Protein AF-A0A7Z9LVM8-F1 (afdb_monomer)

Foldseek 3Di:
DDDFDWDWDDDLNDIDIDGDHPVCVVVVVVVVVLLNVLLVVCVVCVVVDDPVVSSVNSVVVVVVVVVVVVVVVVVVVVVVVVVVVVVVVVVVVVVVVVVVVVVVVVVVVVVVVVVVVVVVVVVVVVVVVVVVVVVVVVVVVVVVVPD

Solvent-accessible surface area (backbone atoms only — not comparable to full-atom values): 8328 Å² total; per-residue (Å²): 131,88,75,70,52,69,48,79,47,76,55,96,92,38,82,45,80,44,75,47,53,83,91,47,43,68,58,50,54,52,51,52,51,50,50,51,55,49,42,56,77,49,52,90,42,62,88,78,51,56,67,68,56,49,52,51,52,34,47,52,55,50,50,52,55,47,54,53,50,52,55,52,50,56,50,50,54,54,51,51,50,52,52,53,53,51,51,53,52,51,54,52,54,52,52,49,53,52,54,52,50,55,50,50,56,51,51,52,55,51,50,55,54,49,54,53,51,51,53,55,50,52,54,50,49,54,52,50,50,56,50,49,52,53,49,52,52,50,54,57,53,56,64,63,75,72,113

Mean predicted aligned error: 13.37 Å

Structure (mmCIF, N/CA/C/O backbone):
data_AF-A0A7Z9LVM8-F1
#
_entry.id   AF-A0A7Z9LVM8-F1
#
loop_
_atom_site.group_PDB
_atom_site.id
_atom_site.type_symbol
_atom_site.label_atom_id
_atom_site.label_alt_id
_atom_site.label_comp_id
_atom_site.label_asym_id
_atom_site.label_entity_id
_atom_site.label_seq_id
_atom_site.pdbx_PDB_ins_code
_atom_site.Cartn_x
_atom_site.Cartn_y
_atom_site.Cartn_z
_atom_site.occupancy
_atom_site.B_iso_or_equiv
_atom_site.auth_seq_id
_atom_site.auth_comp_id
_atom_site.auth_asym_id
_atom_site.auth_atom_id
_atom_site.pdbx_PDB_model_num
ATOM 1 N N . MET A 1 1 ? -42.158 -16.369 15.337 1.00 45.06 1 MET A N 1
ATOM 2 C CA . MET A 1 1 ? -41.405 -15.131 15.621 1.00 45.06 1 MET A CA 1
ATOM 3 C C . MET A 1 1 ? -40.086 -15.555 16.233 1.00 45.06 1 MET A C 1
ATOM 5 O O . MET A 1 1 ? -40.115 -16.118 17.318 1.00 45.06 1 MET A O 1
ATOM 9 N N . SER A 1 2 ? -38.967 -15.416 15.522 1.00 53.47 2 SER A N 1
ATOM 10 C CA . SER A 1 2 ? -37.658 -15.762 16.086 1.00 53.47 2 SER A CA 1
ATOM 11 C C . SER A 1 2 ? -37.319 -14.743 17.169 1.00 53.47 2 SER A C 1
ATOM 13 O O . SER A 1 2 ? -37.132 -13.565 16.873 1.00 53.47 2 SER A O 1
ATOM 15 N N . THR A 1 3 ? -37.323 -15.173 18.427 1.00 71.25 3 THR A N 1
ATOM 16 C CA . THR A 1 3 ? -36.875 -14.363 19.561 1.00 71.25 3 THR A CA 1
ATOM 17 C C . THR A 1 3 ? -35.391 -14.067 19.377 1.00 71.25 3 THR A C 1
ATOM 19 O O . THR A 1 3 ? -34.611 -15.005 19.215 1.00 71.25 3 THR A O 1
ATOM 22 N N . MET A 1 4 ? -34.998 -12.788 19.362 1.00 83.06 4 MET A N 1
ATOM 23 C CA . MET A 1 4 ? -33.575 -12.448 19.331 1.00 83.06 4 MET A CA 1
ATOM 24 C C . MET A 1 4 ? -32.908 -12.979 20.607 1.00 83.06 4 MET A C 1
ATOM 26 O O . MET A 1 4 ? -33.427 -12.720 21.695 1.00 83.06 4 MET A O 1
ATOM 30 N N . PRO A 1 5 ? -31.807 -13.738 20.494 1.00 90.75 5 PRO A N 1
ATOM 31 C CA . PRO A 1 5 ? -31.075 -14.235 21.647 1.00 90.75 5 PRO A CA 1
ATOM 32 C C . PRO A 1 5 ? -30.467 -13.077 22.446 1.00 90.75 5 PRO A C 1
ATOM 34 O O . PRO A 1 5 ? -30.167 -12.005 21.913 1.00 90.75 5 PRO A O 1
ATOM 37 N N . THR A 1 6 ? -30.268 -13.317 23.740 1.00 92.56 6 THR A N 1
ATOM 38 C CA . THR A 1 6 ? -29.767 -12.319 24.689 1.00 92.56 6 THR A CA 1
ATOM 39 C C . THR A 1 6 ? -28.460 -12.798 25.306 1.00 92.56 6 THR A C 1
ATOM 41 O O . THR A 1 6 ? -28.347 -13.943 25.745 1.00 92.56 6 THR A O 1
ATOM 44 N N . LEU A 1 7 ? -27.453 -11.928 25.329 1.00 93.44 7 LEU A N 1
ATOM 45 C CA . LEU A 1 7 ? -26.162 -12.161 25.965 1.00 93.44 7 LEU A CA 1
ATOM 46 C C . LEU A 1 7 ? -26.147 -11.423 27.300 1.00 93.44 7 LEU A C 1
ATOM 48 O O . LEU A 1 7 ? -26.327 -10.206 27.332 1.00 93.44 7 LEU A O 1
ATOM 52 N N . LYS A 1 8 ? -25.914 -12.150 28.394 1.00 93.94 8 LYS A N 1
ATOM 53 C CA . LYS A 1 8 ? -25.722 -11.554 29.719 1.00 93.94 8 LYS A CA 1
ATOM 54 C C . LYS A 1 8 ? -24.234 -11.386 29.985 1.00 93.94 8 LYS A C 1
ATOM 56 O O . LYS A 1 8 ? -23.477 -12.346 29.869 1.00 93.94 8 LYS A O 1
ATOM 61 N N . THR A 1 9 ? -23.816 -10.183 30.349 1.00 93.25 9 THR A N 1
ATOM 62 C CA . THR A 1 9 ? -22.422 -9.879 30.678 1.00 93.25 9 THR A CA 1
ATOM 63 C C . THR A 1 9 ? -22.342 -8.936 31.866 1.00 93.25 9 THR A C 1
ATOM 65 O O . THR A 1 9 ? -23.187 -8.068 32.038 1.00 93.25 9 THR A O 1
ATOM 68 N N . GLU A 1 10 ? -21.297 -9.076 32.671 1.00 91.50 10 GLU A N 1
ATOM 69 C CA . GLU A 1 10 ? -21.001 -8.151 33.764 1.00 91.50 10 GLU A CA 1
ATOM 70 C C . GLU A 1 10 ? -20.076 -7.019 33.288 1.00 91.50 10 GLU A C 1
ATOM 72 O O . GLU A 1 10 ? -19.061 -7.274 32.629 1.00 91.50 10 GLU A O 1
ATOM 77 N N . ILE A 1 11 ? -20.403 -5.771 33.606 1.00 88.19 11 ILE A N 1
ATOM 78 C CA . ILE A 1 11 ? -19.549 -4.600 33.377 1.00 88.19 11 ILE A CA 1
ATOM 79 C C . ILE A 1 11 ? -19.603 -3.744 34.641 1.00 88.19 11 ILE A C 1
ATOM 81 O O . ILE A 1 11 ? -20.685 -3.332 35.045 1.00 88.19 11 ILE A O 1
ATOM 85 N N . LEU A 1 12 ? -18.445 -3.490 35.265 1.00 86.62 12 LEU A N 1
ATOM 86 C CA . LEU A 1 12 ? -18.334 -2.702 36.505 1.00 86.62 12 LEU A CA 1
ATOM 87 C C . LEU A 1 12 ? -19.302 -3.188 37.607 1.00 86.62 12 LEU A C 1
ATOM 89 O O . LEU A 1 12 ? -20.051 -2.409 38.184 1.00 86.62 12 LEU A O 1
ATOM 93 N N . GLY A 1 13 ? -19.360 -4.504 37.842 1.00 85.38 13 GLY A N 1
ATOM 94 C CA . GLY A 1 13 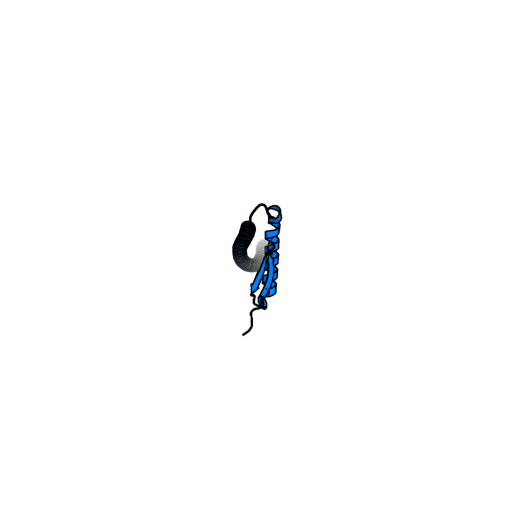? -20.249 -5.100 38.851 1.00 85.38 13 GLY A CA 1
ATOM 95 C C . GLY A 1 13 ? -21.737 -5.129 38.478 1.00 85.38 13 GLY A C 1
ATOM 96 O O . GLY A 1 13 ? -22.544 -5.672 39.228 1.00 85.38 13 GLY A O 1
ATOM 97 N N . SER A 1 14 ? -22.119 -4.570 37.326 1.00 88.06 14 SER A N 1
ATOM 98 C CA . SER A 1 14 ? -23.502 -4.540 36.845 1.00 88.06 14 SER A CA 1
ATOM 99 C C . SER A 1 14 ? -23.735 -5.595 35.769 1.00 88.06 14 SER A C 1
ATOM 101 O O . SER A 1 14 ? -22.981 -5.685 34.799 1.00 88.06 14 SER A O 1
ATOM 103 N N . ILE A 1 15 ? -24.806 -6.377 35.909 1.00 93.44 15 ILE A N 1
ATOM 104 C CA . ILE A 1 15 ? -25.240 -7.327 34.879 1.00 93.44 15 ILE A CA 1
ATOM 105 C C . ILE A 1 15 ? -26.010 -6.563 33.801 1.00 93.44 15 ILE A C 1
ATOM 107 O O . ILE A 1 15 ? -26.984 -5.871 34.091 1.00 93.44 15 ILE A O 1
ATOM 111 N N . ILE A 1 16 ? -25.578 -6.716 32.554 1.00 92.00 16 ILE A N 1
ATOM 112 C CA . ILE A 1 16 ? -26.180 -6.110 31.369 1.00 92.00 16 ILE A CA 1
ATOM 113 C C . ILE A 1 16 ? -26.642 -7.225 30.438 1.00 92.00 16 ILE A C 1
ATOM 115 O O . ILE A 1 16 ? -25.926 -8.203 30.210 1.00 92.00 16 ILE A O 1
ATOM 119 N N . GLU A 1 17 ? -27.839 -7.058 29.886 1.00 93.88 17 GLU A N 1
ATOM 120 C CA . GLU A 1 17 ? -28.439 -7.970 28.918 1.00 93.88 17 GLU A CA 1
ATOM 121 C C . GLU A 1 17 ? -28.499 -7.295 27.545 1.00 93.88 17 GLU A C 1
ATOM 123 O O . GLU A 1 17 ? -29.090 -6.226 27.393 1.00 93.88 17 GLU A O 1
ATOM 128 N N . ILE A 1 18 ? -27.858 -7.900 26.545 1.00 93.12 18 ILE A N 1
ATOM 129 C CA . ILE A 1 18 ? -27.741 -7.341 25.194 1.00 93.12 18 ILE A CA 1
ATOM 130 C C . ILE A 1 18 ? -28.380 -8.310 24.207 1.00 93.12 18 ILE A C 1
ATOM 132 O O . ILE A 1 18 ? -27.950 -9.456 24.089 1.00 93.12 18 ILE A O 1
ATOM 136 N N . ASN A 1 19 ? -29.392 -7.849 23.476 1.00 94.06 19 ASN A N 1
ATOM 137 C CA . ASN A 1 19 ? -29.974 -8.620 22.379 1.00 94.06 19 ASN A CA 1
ATOM 138 C C . ASN A 1 19 ? -29.051 -8.572 21.160 1.00 94.06 19 ASN A C 1
ATOM 140 O O . ASN A 1 19 ? -28.531 -7.509 20.818 1.00 94.06 19 ASN A O 1
ATOM 144 N N . TYR A 1 20 ? -28.863 -9.707 20.493 1.00 92.62 20 TYR A N 1
ATOM 145 C CA . TYR A 1 20 ? -27.978 -9.815 19.336 1.00 92.62 20 TYR A CA 1
ATOM 146 C C . TYR A 1 20 ? -28.583 -10.682 18.232 1.00 92.62 20 TYR A C 1
ATOM 148 O O . TYR A 1 20 ? -29.533 -11.432 18.443 1.00 92.62 20 TYR A O 1
ATOM 156 N N . GLN A 1 21 ? -28.022 -10.572 17.031 1.00 93.00 21 GLN A N 1
ATOM 157 C CA . GLN A 1 21 ? -28.261 -11.523 15.948 1.00 93.00 21 GLN A CA 1
ATOM 158 C C . GLN A 1 21 ? -27.202 -12.617 16.017 1.00 93.00 21 GLN A C 1
ATOM 160 O O . GLN A 1 21 ? -26.033 -12.295 16.210 1.00 93.00 21 GLN A O 1
ATOM 165 N N . GLU A 1 22 ? -27.572 -13.883 15.812 1.00 90.00 22 GLU A N 1
ATOM 166 C CA . GLU A 1 22 ? -26.655 -15.021 16.005 1.00 90.00 22 GLU A CA 1
ATOM 167 C C . GLU A 1 22 ? -25.334 -14.871 15.224 1.00 90.00 22 GLU A C 1
ATOM 169 O O . GLU A 1 22 ? -24.265 -15.161 15.751 1.00 90.00 22 GLU A O 1
ATOM 174 N N . ALA A 1 23 ? -25.388 -14.307 14.011 1.00 92.81 23 ALA A N 1
ATOM 175 C CA . ALA A 1 23 ? -24.210 -14.030 13.183 1.00 92.81 23 ALA A CA 1
ATOM 176 C C . ALA A 1 23 ? -23.238 -12.991 13.787 1.00 92.81 23 ALA A C 1
ATOM 178 O O . ALA A 1 23 ? -22.046 -13.010 13.492 1.00 92.81 23 ALA A O 1
ATOM 179 N N . GLU A 1 24 ? -23.722 -12.093 14.646 1.00 93.31 24 GLU A N 1
ATOM 180 C CA . GLU A 1 24 ? -22.932 -11.030 15.281 1.00 93.31 24 GLU A CA 1
ATOM 181 C C . GLU A 1 24 ? -22.451 -11.413 16.692 1.00 93.31 24 GLU A C 1
ATOM 183 O O . GLU A 1 24 ? -21.700 -10.650 17.304 1.00 93.31 24 GLU A O 1
ATOM 188 N N . LYS A 1 25 ? -22.842 -12.584 17.217 1.00 93.12 25 LYS A N 1
ATOM 189 C CA . LYS A 1 25 ? -22.544 -13.011 18.594 1.00 93.12 25 LYS A CA 1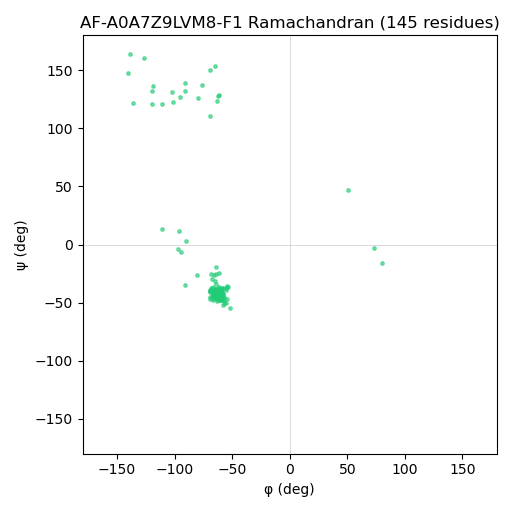
ATOM 190 C C . LYS A 1 25 ? -21.060 -12.911 18.936 1.00 93.12 25 LYS A C 1
ATOM 192 O O . LYS A 1 25 ? -20.685 -12.220 19.880 1.00 93.12 25 LYS A O 1
ATOM 197 N N . GLU A 1 26 ? -20.205 -13.545 18.137 1.00 95.06 26 GLU A N 1
ATOM 198 C CA . GLU A 1 26 ? -18.761 -13.547 18.389 1.00 95.06 26 GLU A CA 1
ATOM 199 C C . GLU A 1 26 ? -18.167 -12.137 18.340 1.00 95.06 26 GLU A C 1
ATOM 201 O O . GLU A 1 26 ? -17.252 -11.792 19.089 1.00 95.06 26 GLU A O 1
ATOM 206 N N . LYS A 1 27 ? -18.665 -11.293 17.430 1.00 95.44 27 LYS A N 1
ATOM 207 C CA . LYS A 1 27 ? -18.212 -9.907 17.321 1.00 95.44 27 LYS A CA 1
ATOM 208 C C . LYS A 1 27 ? -18.601 -9.130 18.572 1.00 95.44 27 LYS A C 1
ATOM 210 O O . LYS A 1 27 ? -17.758 -8.404 19.093 1.00 95.44 27 LYS A O 1
ATOM 215 N N . LEU A 1 28 ? -19.822 -9.311 19.071 1.00 94.44 28 LEU A N 1
ATOM 216 C CA . LEU A 1 28 ? -20.279 -8.703 20.314 1.00 94.44 28 LEU A CA 1
ATOM 217 C C . LEU A 1 28 ? -19.422 -9.150 21.509 1.00 94.44 28 LEU A C 1
ATOM 219 O O . LEU A 1 28 ? -18.945 -8.301 22.257 1.00 94.44 28 LEU A O 1
ATOM 223 N N . GLU A 1 29 ? -19.140 -10.446 21.651 1.00 94.38 29 GLU A N 1
ATOM 224 C CA . GLU A 1 29 ? -18.269 -10.976 22.714 1.00 94.38 29 GLU A CA 1
ATOM 225 C C . GLU A 1 29 ? -16.847 -10.391 22.647 1.00 94.38 29 GLU A C 1
ATOM 227 O O . GLU A 1 29 ? -16.275 -9.983 23.667 1.00 94.38 29 GLU A O 1
ATOM 232 N N . ARG A 1 30 ? -16.286 -10.261 21.436 1.00 95.75 30 ARG A N 1
ATOM 233 C CA . ARG A 1 30 ? -14.995 -9.587 21.218 1.00 95.75 30 ARG A CA 1
ATOM 234 C C . ARG A 1 30 ? -15.050 -8.107 21.607 1.00 95.75 30 ARG A C 1
ATOM 236 O O . ARG A 1 30 ? -14.100 -7.608 22.208 1.00 95.75 30 ARG A O 1
ATOM 243 N N . LEU A 1 31 ? -16.131 -7.397 21.279 1.00 94.25 31 LEU A N 1
ATOM 244 C CA . LEU A 1 31 ? -16.306 -5.981 21.626 1.00 94.25 31 LEU A CA 1
ATOM 245 C C . LEU A 1 31 ? -16.435 -5.777 23.138 1.00 94.25 31 LEU A C 1
ATOM 247 O O . LEU A 1 31 ? -15.769 -4.900 23.684 1.00 94.25 31 LEU A O 1
ATOM 251 N N . ILE A 1 32 ? -17.210 -6.623 23.819 1.00 93.81 32 ILE A N 1
ATOM 252 C CA . ILE A 1 32 ? -17.322 -6.628 25.284 1.00 93.81 32 ILE A CA 1
ATOM 253 C C . ILE A 1 32 ? -15.952 -6.877 25.920 1.00 93.81 32 ILE A C 1
ATOM 255 O O . ILE A 1 32 ? -15.559 -6.160 26.839 1.00 93.81 32 ILE A O 1
ATOM 259 N N . SER A 1 33 ? -15.189 -7.842 25.403 1.00 93.38 33 SER A N 1
ATOM 260 C CA . SER A 1 33 ? -13.838 -8.132 25.899 1.00 93.38 33 SER A CA 1
ATOM 261 C C . SER A 1 33 ? -12.893 -6.940 25.722 1.00 93.38 33 SER A C 1
ATOM 263 O O . SER A 1 33 ? -12.169 -6.583 26.651 1.00 93.38 33 SER A O 1
ATOM 265 N N . LYS A 1 34 ? -12.940 -6.261 24.567 1.00 94.62 34 LYS A N 1
ATOM 266 C CA . LYS A 1 34 ? -12.164 -5.032 24.326 1.00 94.62 34 LYS A CA 1
ATOM 267 C C . LYS A 1 34 ? -12.568 -3.900 25.268 1.00 94.62 34 LYS A C 1
ATOM 269 O O . LYS A 1 34 ? -11.697 -3.219 25.802 1.00 94.62 34 LYS A O 1
ATOM 274 N N . LEU A 1 35 ? -13.869 -3.697 25.478 1.00 93.38 35 LEU A N 1
ATOM 275 C CA . LEU A 1 35 ? -14.377 -2.692 26.409 1.00 93.38 35 LEU A CA 1
ATOM 276 C C . LEU A 1 35 ? -13.892 -2.973 27.836 1.00 93.38 35 LEU A C 1
ATOM 278 O O . LEU A 1 35 ? -13.371 -2.069 28.479 1.00 93.38 35 LEU A O 1
ATOM 282 N N . ARG A 1 36 ? -13.985 -4.224 28.303 1.00 91.88 36 ARG A N 1
ATOM 283 C CA . ARG A 1 36 ? -13.444 -4.640 29.608 1.00 91.88 36 ARG A CA 1
ATOM 284 C C . ARG A 1 36 ? -11.945 -4.371 29.717 1.00 91.88 36 ARG A C 1
ATOM 286 O O . ARG A 1 36 ? -11.507 -3.845 30.734 1.00 91.88 36 ARG A O 1
ATOM 293 N N . 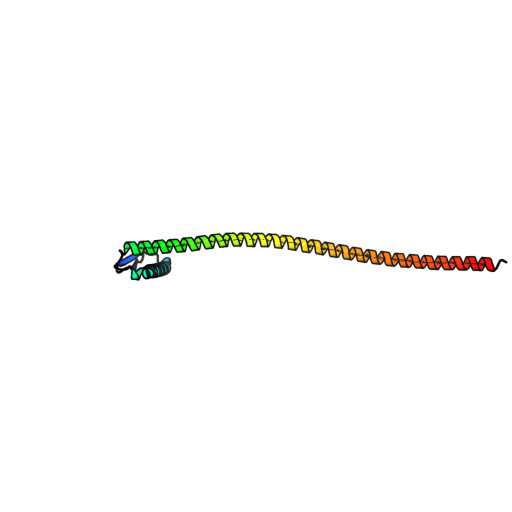GLY A 1 37 ? -11.181 -4.665 28.664 1.00 93.12 37 GLY A N 1
ATOM 294 C CA . GLY A 1 37 ? -9.760 -4.325 28.592 1.00 93.12 37 GLY A CA 1
ATOM 295 C C . GLY A 1 37 ? -9.512 -2.830 28.805 1.00 93.12 37 GLY A C 1
ATOM 296 O O . GLY A 1 37 ? -8.748 -2.464 29.690 1.00 93.12 37 GLY A O 1
ATOM 297 N N . ARG A 1 38 ? -10.230 -1.960 28.084 1.00 93.12 38 ARG A N 1
ATOM 298 C CA . ARG A 1 38 ? -10.111 -0.497 28.242 1.00 93.12 38 ARG A CA 1
ATOM 299 C C . ARG A 1 38 ? -10.517 -0.014 29.632 1.00 93.12 38 ARG A C 1
ATOM 301 O O . ARG A 1 38 ? -9.838 0.826 30.206 1.00 93.12 38 ARG A O 1
ATOM 308 N N . ILE A 1 39 ? -11.606 -0.550 30.182 1.00 92.88 39 ILE A N 1
ATOM 309 C CA . ILE A 1 39 ? -12.060 -0.231 31.542 1.00 92.88 39 ILE A CA 1
ATOM 310 C C . ILE A 1 39 ? -10.986 -0.611 32.568 1.00 92.88 39 ILE A C 1
ATOM 312 O O . ILE A 1 39 ? -10.737 0.158 33.492 1.00 92.88 39 ILE A O 1
ATOM 316 N N . SER A 1 40 ? -10.316 -1.754 32.377 1.00 90.88 40 SER A N 1
ATOM 317 C CA . SER A 1 40 ? -9.313 -2.256 33.322 1.00 90.88 40 SER A CA 1
ATOM 318 C C . SER A 1 40 ? -8.110 -1.328 33.506 1.00 90.88 40 SER A C 1
ATOM 320 O O . SER A 1 40 ? -7.486 -1.314 34.565 1.00 90.88 40 SER A O 1
ATOM 322 N N . GLU A 1 41 ? -7.824 -0.481 32.519 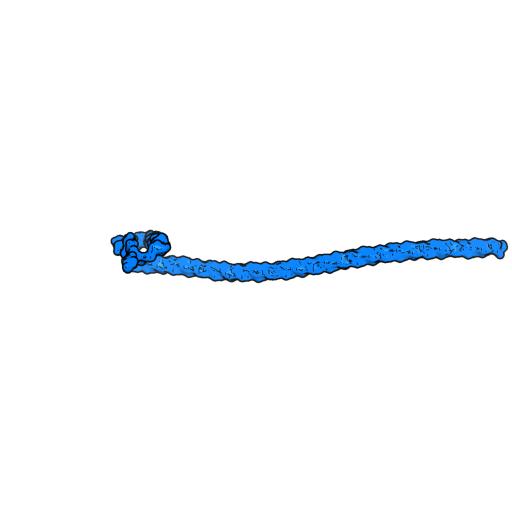1.00 91.19 41 GLU A N 1
ATOM 323 C CA . GLU A 1 41 ? -6.772 0.530 32.619 1.00 91.19 41 GLU A CA 1
ATOM 324 C C . GLU A 1 41 ? -7.085 1.606 33.665 1.00 91.19 41 GLU A C 1
ATOM 326 O O . GLU A 1 41 ? -6.186 2.183 34.276 1.00 91.19 41 GLU A O 1
ATOM 331 N N . PHE A 1 42 ? -8.371 1.827 33.931 1.00 91.31 42 PHE A N 1
ATOM 332 C CA . PHE A 1 42 ? -8.861 2.764 34.933 1.00 91.31 42 PHE A CA 1
ATOM 333 C C . PHE A 1 42 ? -9.173 2.082 36.270 1.00 91.31 42 PHE A C 1
ATOM 335 O O . PHE A 1 42 ? -9.760 2.720 37.142 1.00 91.31 42 PHE A O 1
ATOM 342 N N . ASN A 1 43 ? -8.762 0.821 36.476 1.00 84.06 43 ASN A N 1
ATOM 343 C CA . ASN A 1 43 ? -9.027 0.078 37.714 1.00 84.06 43 ASN A CA 1
ATOM 344 C C . ASN A 1 43 ? -8.550 0.814 38.974 1.00 84.06 43 ASN A C 1
ATOM 346 O O . ASN A 1 43 ? -9.219 0.776 40.001 1.00 84.06 43 ASN A O 1
ATOM 350 N N . HIS A 1 44 ? -7.430 1.535 38.891 1.00 84.94 44 HIS A N 1
ATOM 351 C CA . HIS A 1 44 ? -6.894 2.335 39.997 1.00 84.94 44 HIS A CA 1
ATOM 352 C C . HIS A 1 44 ? -7.822 3.490 40.419 1.00 84.94 44 HIS A C 1
ATOM 354 O O . HIS A 1 44 ? -7.704 3.990 41.534 1.00 84.94 44 HIS A O 1
ATOM 360 N N . ASN A 1 45 ? -8.753 3.891 39.547 1.00 80.69 45 ASN A N 1
ATOM 361 C CA . ASN A 1 45 ? -9.739 4.939 39.799 1.00 80.69 45 ASN A CA 1
ATOM 362 C C . ASN A 1 45 ? -11.078 4.380 40.308 1.00 80.69 45 ASN A C 1
ATOM 364 O O . ASN A 1 45 ? -11.964 5.161 40.664 1.00 80.69 45 ASN A O 1
ATOM 368 N N . ILE A 1 46 ? -11.249 3.053 40.348 1.00 79.50 46 ILE A N 1
ATOM 369 C CA . ILE A 1 46 ? -12.462 2.422 40.879 1.00 79.50 46 ILE A CA 1
ATOM 370 C C . ILE A 1 46 ? -12.609 2.804 42.354 1.00 79.50 46 ILE A C 1
ATOM 372 O O . ILE A 1 46 ? -11.666 2.713 43.137 1.00 79.50 46 ILE A O 1
ATOM 376 N N . GLY A 1 47 ? -13.794 3.292 42.722 1.00 78.62 47 GLY A N 1
ATOM 377 C CA . GLY A 1 47 ? -14.081 3.820 44.059 1.00 78.62 47 GLY A CA 1
ATOM 378 C C . GLY A 1 47 ? -13.592 5.254 44.301 1.00 78.62 47 GLY A C 1
ATOM 379 O O . GLY A 1 47 ? -14.072 5.895 45.232 1.00 78.62 47 GLY A O 1
ATOM 380 N N . GLN A 1 48 ? -12.701 5.790 43.456 1.00 87.50 48 GLN A N 1
ATOM 381 C CA . GLN A 1 48 ? -12.293 7.204 43.486 1.00 87.50 48 GLN A CA 1
ATOM 382 C C . GLN A 1 48 ? -13.171 8.074 42.579 1.00 87.50 48 GLN A C 1
ATOM 384 O O . GLN A 1 48 ? -13.459 9.229 42.895 1.00 87.50 48 GLN A O 1
ATOM 389 N N . ILE A 1 49 ? -13.610 7.521 41.446 1.00 89.00 49 ILE A N 1
ATOM 390 C CA . ILE A 1 49 ? -14.543 8.158 40.513 1.00 89.00 49 ILE A CA 1
ATOM 391 C C . ILE A 1 49 ? -15.737 7.239 40.247 1.00 89.00 49 ILE A C 1
ATOM 393 O O . ILE A 1 49 ? -15.674 6.035 40.481 1.00 89.00 49 ILE A O 1
ATOM 397 N N . SER A 1 50 ? -16.835 7.814 39.754 1.00 90.88 50 SER A N 1
ATOM 398 C CA . SER A 1 50 ? -18.032 7.042 39.421 1.00 90.88 50 SER A CA 1
ATOM 399 C C . SER A 1 50 ? -17.820 6.139 38.206 1.00 90.88 50 SER A C 1
ATOM 401 O O . SER A 1 50 ? -17.115 6.501 37.261 1.00 90.88 50 SER A O 1
ATOM 403 N N . ASP A 1 51 ? -18.528 5.013 38.180 1.00 89.38 51 ASP A N 1
ATOM 404 C CA . ASP A 1 51 ? -18.519 4.067 37.059 1.00 89.38 51 ASP A CA 1
ATOM 405 C C . ASP A 1 51 ? -18.889 4.733 35.730 1.00 89.38 51 ASP A C 1
ATOM 407 O O . ASP A 1 51 ? -18.264 4.472 34.705 1.00 89.38 51 ASP A O 1
ATOM 411 N N . SER A 1 52 ? -19.828 5.686 35.739 1.00 90.31 52 SER A N 1
ATOM 412 C CA . SER A 1 52 ? -20.164 6.479 34.549 1.00 90.31 52 SER A CA 1
ATOM 413 C C . SER A 1 52 ? -18.963 7.256 34.001 1.00 90.31 52 SER A C 1
ATOM 415 O O . SER A 1 52 ? -18.806 7.348 32.786 1.00 90.31 52 SER A O 1
ATOM 417 N N . LYS A 1 53 ? -18.096 7.799 34.871 1.00 92.56 53 LYS A N 1
ATOM 418 C CA . LYS A 1 53 ? -16.865 8.477 34.438 1.00 92.56 53 LYS A CA 1
ATOM 419 C C . LYS A 1 53 ? -15.865 7.479 33.860 1.00 92.56 53 LYS A C 1
ATOM 421 O O . LYS A 1 53 ? -15.236 7.791 32.858 1.00 92.56 53 LYS A O 1
ATOM 426 N N . ILE A 1 54 ? -15.749 6.284 34.440 1.00 92.00 54 ILE A N 1
ATOM 427 C CA . ILE A 1 54 ? -14.892 5.216 33.901 1.00 92.00 54 ILE A CA 1
ATOM 428 C C . ILE A 1 54 ? -15.364 4.801 32.504 1.00 92.00 54 ILE A C 1
ATOM 430 O O . ILE A 1 54 ? -14.556 4.721 31.583 1.00 92.00 54 ILE A O 1
ATOM 434 N N . ILE A 1 55 ? -16.672 4.601 32.322 1.00 91.94 55 ILE A N 1
ATOM 435 C CA . ILE A 1 55 ? -17.269 4.287 31.016 1.00 91.94 55 ILE A CA 1
ATOM 436 C C . ILE A 1 55 ? -16.993 5.415 30.017 1.00 91.94 55 ILE A C 1
ATOM 438 O O . ILE A 1 55 ? -16.587 5.140 28.891 1.00 91.94 55 ILE A O 1
ATOM 442 N N . PHE A 1 56 ? -17.161 6.674 30.431 1.00 93.94 56 PHE A N 1
ATOM 443 C CA . PHE A 1 56 ? -16.882 7.831 29.583 1.00 93.94 56 PHE A CA 1
ATOM 444 C C . PHE A 1 56 ? -15.409 7.896 29.149 1.00 93.94 56 PHE A C 1
ATOM 446 O O . PHE A 1 56 ? -15.126 8.078 27.969 1.00 93.94 56 PHE A O 1
ATOM 453 N N . LEU A 1 57 ? -14.463 7.670 30.066 1.00 93.62 57 LEU A N 1
ATOM 454 C CA . LEU A 1 57 ? -13.032 7.625 29.747 1.00 93.62 57 LEU A CA 1
ATOM 455 C C . LEU A 1 57 ? -12.680 6.451 28.822 1.00 93.62 57 LEU A C 1
ATOM 457 O O . LEU A 1 57 ? -11.921 6.619 27.869 1.00 93.62 57 LEU A O 1
ATOM 461 N N . ALA A 1 58 ? -13.261 5.274 29.058 1.00 93.75 58 ALA A N 1
ATOM 462 C CA . ALA A 1 58 ? -13.079 4.115 28.189 1.00 93.75 58 ALA A CA 1
ATOM 463 C C . ALA A 1 58 ? -13.654 4.348 26.780 1.00 93.75 58 ALA A C 1
ATOM 465 O O . ALA A 1 58 ? -13.087 3.849 25.806 1.00 93.75 58 ALA A O 1
ATOM 466 N N . ALA A 1 59 ? -14.748 5.109 26.668 1.00 94.88 59 ALA A N 1
ATOM 467 C CA . ALA A 1 59 ? -15.329 5.524 25.395 1.00 94.88 59 ALA A CA 1
ATOM 468 C C . ALA A 1 59 ? -14.437 6.540 24.666 1.00 94.88 59 ALA A C 1
ATOM 470 O O . ALA A 1 59 ? -14.127 6.318 23.502 1.00 94.88 59 ALA A O 1
ATOM 471 N N . LEU A 1 60 ? -13.937 7.576 25.352 1.00 95.38 60 LEU A N 1
ATOM 472 C CA . LEU A 1 60 ? -12.980 8.526 24.768 1.00 95.38 60 LEU A CA 1
ATOM 473 C C . LEU A 1 60 ? -11.721 7.825 24.258 1.00 95.38 60 LEU A C 1
ATOM 475 O O . LEU A 1 60 ? -11.273 8.087 23.151 1.00 95.38 60 LEU A O 1
ATOM 479 N N . LYS A 1 61 ? -11.191 6.866 25.021 1.00 94.12 61 LYS A N 1
ATOM 480 C CA . LYS A 1 61 ? -10.054 6.054 24.580 1.00 94.12 61 LYS A CA 1
ATOM 481 C C . LYS A 1 61 ? -10.380 5.172 23.367 1.00 94.12 61 LYS A C 1
ATOM 483 O O . LYS A 1 61 ? -9.500 4.825 22.582 1.00 94.12 61 LYS A O 1
ATOM 488 N N . ALA A 1 62 ? -11.629 4.728 23.236 1.00 95.31 62 ALA A N 1
ATOM 489 C CA . ALA A 1 62 ? -12.054 3.997 22.052 1.00 95.31 62 ALA A CA 1
ATOM 490 C C . ALA A 1 62 ? -12.094 4.904 20.818 1.00 95.31 62 ALA A C 1
ATOM 492 O O . ALA A 1 62 ? -11.665 4.445 19.763 1.00 95.31 62 ALA A O 1
ATOM 493 N N . GLU A 1 63 ? -12.562 6.142 20.981 1.00 95.81 63 GLU A N 1
ATOM 494 C CA . GLU A 1 63 ? -12.624 7.159 19.929 1.00 95.81 63 GLU A CA 1
ATOM 495 C C . GLU A 1 63 ? -11.230 7.596 19.473 1.00 95.81 63 GLU A C 1
ATOM 497 O O . GLU A 1 63 ? -10.943 7.561 18.286 1.00 95.81 63 GLU A O 1
ATOM 502 N N . ASP A 1 64 ? -10.327 7.872 20.415 1.00 94.62 64 ASP A N 1
ATOM 503 C CA . ASP A 1 64 ? -8.924 8.216 20.146 1.00 94.62 64 ASP A CA 1
ATOM 504 C C . ASP A 1 64 ? -8.229 7.144 19.284 1.00 94.62 64 ASP A C 1
ATOM 506 O O . ASP A 1 64 ? -7.648 7.430 18.240 1.00 94.62 64 ASP A O 1
ATOM 510 N N . HIS A 1 65 ? -8.398 5.863 19.633 1.00 93.81 65 HIS A N 1
ATOM 511 C CA . HIS A 1 65 ? -7.844 4.770 18.829 1.00 93.81 65 HIS A CA 1
ATOM 512 C C . HIS A 1 65 ? -8.515 4.639 17.446 1.00 93.81 65 HIS A C 1
ATOM 514 O O . HIS A 1 65 ? -7.877 4.179 16.499 1.00 93.81 65 HIS A O 1
ATOM 520 N N . LEU A 1 66 ? -9.796 5.001 17.304 1.00 94.75 66 LEU A N 1
ATOM 521 C CA . LEU A 1 66 ? -10.457 5.033 15.994 1.00 94.75 66 LEU A CA 1
ATOM 522 C C . LEU A 1 66 ? -9.896 6.168 15.133 1.00 94.75 66 LEU A C 1
ATOM 524 O O . LEU A 1 66 ? -9.536 5.913 13.985 1.00 94.75 66 LEU A O 1
ATOM 528 N N . GLU A 1 67 ? -9.730 7.361 15.702 1.00 95.06 67 GLU A N 1
ATOM 529 C CA . GLU A 1 67 ? -9.127 8.516 15.036 1.00 95.06 67 GLU A CA 1
ATOM 530 C C . GLU A 1 67 ? -7.693 8.209 14.566 1.00 95.06 67 GLU A C 1
ATOM 532 O O . GLU A 1 67 ? -7.319 8.510 13.429 1.00 95.06 67 GLU A O 1
ATOM 537 N N . GLU A 1 68 ? -6.881 7.537 15.388 1.00 93.88 68 GLU A N 1
ATOM 538 C CA . GLU A 1 68 ? -5.546 7.080 14.984 1.00 93.88 68 GLU A CA 1
ATOM 539 C C . GLU A 1 68 ? -5.593 6.120 13.783 1.00 93.88 68 GLU A C 1
ATOM 541 O O . GLU A 1 68 ? -4.800 6.251 12.843 1.00 93.88 68 GLU A O 1
ATOM 546 N N . ILE A 1 69 ? -6.525 5.160 13.785 1.00 94.00 69 ILE A N 1
ATOM 547 C CA . ILE A 1 69 ? -6.688 4.195 12.690 1.00 94.00 69 ILE A CA 1
ATOM 548 C C . ILE A 1 69 ? -7.135 4.898 11.405 1.00 94.00 69 ILE A C 1
ATOM 550 O O . ILE A 1 69 ? -6.582 4.610 10.340 1.00 94.00 69 ILE A O 1
ATOM 554 N N . GLU A 1 70 ? -8.097 5.815 11.482 1.00 93.31 70 GLU A N 1
ATOM 555 C CA . GLU A 1 70 ? -8.574 6.591 10.332 1.00 93.31 70 GLU A CA 1
ATOM 556 C C . GLU A 1 70 ? -7.439 7.414 9.716 1.00 93.31 70 GLU A C 1
ATOM 558 O O . GLU A 1 70 ? -7.177 7.319 8.514 1.00 93.31 70 GLU A O 1
ATOM 563 N N . ASN A 1 71 ? -6.660 8.103 10.551 1.00 92.44 71 ASN A N 1
ATOM 564 C CA . ASN A 1 71 ? -5.481 8.848 10.118 1.00 92.44 71 ASN A CA 1
ATOM 565 C C . ASN A 1 71 ? -4.428 7.956 9.432 1.00 92.44 71 ASN A C 1
ATOM 567 O O . ASN A 1 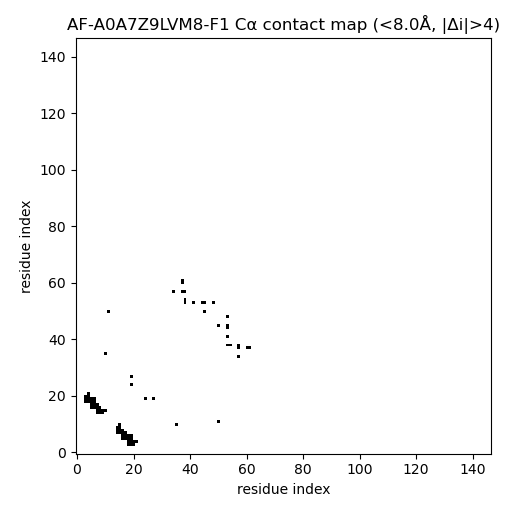71 ? -3.801 8.358 8.444 1.00 92.44 71 ASN A O 1
ATOM 571 N N . LEU A 1 72 ? -4.204 6.738 9.937 1.00 92.00 72 LEU A N 1
ATOM 572 C CA . LEU A 1 72 ? -3.290 5.771 9.318 1.00 92.00 72 LEU A CA 1
ATOM 573 C C . LEU A 1 72 ? -3.811 5.255 7.970 1.00 92.00 72 LEU A C 1
ATOM 575 O O . LEU A 1 72 ? -3.015 5.063 7.046 1.00 92.00 72 LEU A O 1
ATOM 579 N N . LEU A 1 73 ? -5.121 5.038 7.842 1.00 89.94 73 LEU A N 1
ATOM 580 C CA . LEU A 1 73 ? -5.751 4.631 6.584 1.00 89.94 73 LEU A CA 1
ATOM 581 C C . LEU A 1 73 ? -5.647 5.738 5.530 1.00 89.94 73 LEU A C 1
ATOM 583 O O . LEU A 1 73 ? -5.202 5.466 4.415 1.00 89.94 73 LEU A O 1
ATOM 587 N N . GLU A 1 74 ? -5.924 6.991 5.896 1.00 87.75 74 GLU A N 1
ATOM 588 C CA . GLU A 1 74 ? -5.768 8.126 4.983 1.00 87.75 74 GLU A CA 1
ATOM 589 C C . GLU A 1 74 ? -4.329 8.289 4.478 1.00 87.75 74 GLU A C 1
ATOM 591 O O . GLU A 1 74 ? -4.098 8.585 3.299 1.00 87.75 74 GLU A O 1
ATOM 596 N N . LYS A 1 75 ? -3.336 8.106 5.359 1.00 87.31 75 LYS A N 1
ATOM 597 C CA . LYS A 1 75 ? -1.918 8.140 4.971 1.00 87.31 75 LYS A CA 1
ATOM 598 C C . LYS A 1 75 ? -1.590 7.020 3.985 1.00 87.31 75 LYS A C 1
ATOM 600 O O . LYS A 1 75 ? -0.972 7.292 2.956 1.00 87.31 75 LYS A O 1
ATOM 605 N N . LYS A 1 76 ? -2.061 5.795 4.240 1.00 82.88 76 LYS A N 1
ATOM 606 C CA . LYS A 1 76 ? -1.862 4.654 3.333 1.00 82.88 76 LYS A CA 1
ATOM 607 C C . LYS A 1 76 ? -2.491 4.868 1.960 1.00 82.88 76 LYS A C 1
ATOM 609 O O . LYS A 1 76 ? -1.883 4.506 0.955 1.00 82.88 76 LYS A O 1
ATOM 614 N N . ASP A 1 77 ? -3.671 5.474 1.889 1.00 80.19 77 ASP A N 1
ATOM 615 C CA . ASP A 1 77 ? -4.314 5.765 0.605 1.00 80.19 77 ASP A CA 1
ATOM 616 C C . ASP A 1 77 ? -3.535 6.814 -0.200 1.00 80.19 77 ASP A C 1
ATOM 618 O O . ASP A 1 77 ? -3.351 6.663 -1.415 1.00 80.19 77 ASP A O 1
ATOM 622 N N . LYS A 1 78 ? -2.986 7.834 0.475 1.00 79.06 78 LYS A N 1
ATOM 623 C CA . LYS A 1 78 ? -2.077 8.817 -0.142 1.00 79.06 78 LYS A CA 1
ATOM 624 C C . LYS A 1 78 ? -0.796 8.148 -0.657 1.00 79.06 78 LYS A C 1
ATOM 626 O O . LYS A 1 78 ? -0.409 8.382 -1.802 1.00 79.06 78 LYS A O 1
ATOM 631 N N . GLU A 1 79 ? -0.175 7.272 0.132 1.00 79.00 79 GLU A N 1
ATOM 632 C CA . GLU A 1 79 ? 1.016 6.505 -0.272 1.00 79.00 79 GLU A CA 1
ATOM 633 C C . GLU A 1 79 ? 0.741 5.590 -1.473 1.00 79.00 79 GLU A C 1
ATOM 635 O O . GLU A 1 79 ? 1.530 5.534 -2.419 1.00 79.00 79 GLU A O 1
ATOM 640 N N . LYS A 1 80 ? -0.411 4.913 -1.486 1.00 80.81 80 LYS A N 1
ATOM 641 C CA . LYS A 1 80 ? -0.826 4.041 -2.591 1.00 80.81 80 LYS A CA 1
ATOM 642 C C . LYS A 1 80 ? -0.996 4.820 -3.894 1.00 80.81 80 LYS A C 1
ATOM 644 O O . LYS A 1 80 ? -0.609 4.326 -4.955 1.00 80.81 80 LYS A O 1
ATOM 649 N N . LYS A 1 81 ? -1.531 6.043 -3.823 1.00 79.06 81 LYS A N 1
ATOM 650 C CA . LYS A 1 81 ? -1.642 6.939 -4.981 1.00 79.06 81 LYS A CA 1
ATOM 651 C C . LYS A 1 81 ? -0.262 7.321 -5.528 1.00 79.06 81 LYS A C 1
ATOM 653 O O . LYS A 1 81 ? -0.025 7.135 -6.718 1.00 79.06 81 LYS A O 1
ATOM 658 N N . ILE A 1 82 ? 0.662 7.737 -4.656 1.00 81.50 82 ILE A N 1
ATOM 659 C CA . ILE A 1 82 ? 2.049 8.068 -5.034 1.00 81.50 82 ILE A CA 1
ATOM 660 C C . ILE A 1 82 ? 2.737 6.869 -5.702 1.00 81.50 82 ILE A C 1
ATOM 662 O O . ILE A 1 82 ? 3.369 7.019 -6.746 1.00 81.50 82 ILE A O 1
ATOM 666 N N . SER A 1 83 ? 2.582 5.667 -5.140 1.00 85.25 83 SER A N 1
ATOM 667 C CA . SER A 1 83 ? 3.157 4.441 -5.705 1.00 85.25 83 SER A CA 1
ATOM 668 C C . SER A 1 83 ? 2.621 4.140 -7.111 1.00 85.25 83 SER A C 1
ATOM 670 O O . SER A 1 83 ? 3.378 3.746 -8.002 1.00 85.25 83 SER A O 1
ATOM 672 N N . ASN A 1 84 ? 1.326 4.365 -7.344 1.00 84.44 84 ASN A N 1
ATOM 673 C CA . ASN A 1 84 ? 0.723 4.151 -8.655 1.00 84.44 84 ASN A CA 1
ATOM 674 C C . ASN A 1 84 ? 1.210 5.178 -9.693 1.00 84.44 84 ASN A C 1
ATOM 676 O O . ASN A 1 84 ? 1.512 4.809 -10.829 1.00 84.44 84 ASN A O 1
ATOM 680 N N . ASP A 1 85 ? 1.356 6.443 -9.294 1.00 84.88 85 ASP A N 1
ATOM 681 C CA . ASP A 1 85 ? 1.901 7.497 -10.156 1.00 84.88 85 ASP A CA 1
ATOM 682 C C . ASP A 1 85 ? 3.365 7.204 -10.529 1.00 84.88 85 ASP A C 1
ATOM 684 O O . ASP A 1 85 ? 3.737 7.270 -11.703 1.00 84.88 85 ASP A O 1
ATOM 688 N N . GLN A 1 86 ? 4.180 6.760 -9.565 1.00 86.88 86 GLN A N 1
ATOM 689 C CA . GLN A 1 86 ? 5.553 6.307 -9.816 1.00 86.88 86 GLN A CA 1
ATOM 690 C C . GLN A 1 86 ? 5.605 5.126 -10.794 1.00 86.88 86 GLN A C 1
ATOM 692 O O . GLN A 1 86 ? 6.426 5.120 -11.712 1.00 86.88 86 GLN A O 1
ATOM 697 N N . LYS A 1 87 ? 4.703 4.145 -10.656 1.00 89.50 87 LYS A N 1
ATOM 698 C CA . LYS A 1 87 ? 4.615 2.999 -11.573 1.00 89.50 87 LYS A CA 1
ATOM 699 C C . LYS A 1 87 ? 4.311 3.434 -13.010 1.00 89.50 87 LYS A C 1
ATOM 701 O O . LYS A 1 87 ? 4.892 2.891 -13.950 1.00 89.50 87 LYS A O 1
ATOM 706 N N . ASN A 1 88 ? 3.443 4.428 -13.191 1.00 88.94 88 ASN A N 1
ATOM 707 C CA . ASN A 1 88 ? 3.133 4.980 -14.511 1.00 88.94 88 ASN A CA 1
ATOM 708 C C . ASN A 1 88 ? 4.341 5.687 -15.137 1.00 88.94 88 ASN A C 1
ATOM 710 O O . ASN A 1 88 ? 4.635 5.463 -16.312 1.00 88.94 88 ASN A O 1
ATOM 714 N N . ILE A 1 89 ? 5.077 6.477 -14.349 1.00 90.88 89 ILE A N 1
ATOM 715 C CA . ILE A 1 89 ? 6.311 7.136 -14.801 1.00 90.88 89 ILE A CA 1
ATOM 716 C C . ILE A 1 89 ? 7.348 6.091 -15.235 1.00 90.88 89 ILE A C 1
ATOM 718 O O . ILE A 1 89 ? 7.884 6.184 -16.338 1.00 90.88 89 ILE A O 1
ATOM 722 N N . ILE A 1 90 ? 7.579 5.057 -14.418 1.00 91.31 90 ILE A N 1
ATOM 723 C CA . ILE A 1 90 ? 8.523 3.972 -14.732 1.00 91.31 90 ILE A CA 1
ATOM 724 C C . ILE A 1 90 ? 8.134 3.259 -16.032 1.00 91.31 90 ILE A C 1
ATOM 726 O O . ILE A 1 90 ? 8.992 3.009 -16.878 1.00 91.31 90 ILE A O 1
ATOM 730 N N . ASN A 1 91 ? 6.848 2.960 -16.229 1.00 92.69 91 ASN A N 1
ATOM 731 C CA . ASN A 1 91 ? 6.370 2.314 -17.452 1.00 92.69 91 ASN A CA 1
ATOM 732 C C . ASN A 1 91 ? 6.631 3.166 -18.701 1.00 92.69 91 ASN A C 1
ATOM 734 O O . ASN A 1 91 ? 7.025 2.628 -19.737 1.00 92.69 91 ASN A O 1
ATOM 738 N N . ASN A 1 92 ? 6.426 4.482 -18.613 1.00 93.38 92 ASN A N 1
ATOM 739 C CA . ASN A 1 92 ? 6.685 5.396 -19.723 1.00 93.38 92 ASN A CA 1
ATOM 740 C C . ASN A 1 92 ? 8.180 5.475 -20.046 1.00 93.38 92 ASN A C 1
ATOM 742 O O . ASN A 1 92 ? 8.556 5.271 -21.198 1.00 93.38 92 ASN A O 1
ATOM 746 N N . LEU A 1 93 ? 9.028 5.654 -19.028 1.00 94.12 93 LEU A N 1
ATOM 747 C CA . LEU A 1 93 ? 10.485 5.662 -19.196 1.00 94.12 93 LEU A CA 1
ATOM 748 C C . LEU A 1 93 ? 11.000 4.338 -19.775 1.00 94.12 93 LEU A C 1
ATOM 750 O O . LEU A 1 93 ? 11.868 4.331 -20.639 1.00 94.12 93 LEU A O 1
ATOM 754 N N . THR A 1 94 ? 10.428 3.205 -19.362 1.00 94.50 94 THR A N 1
ATOM 755 C CA . THR A 1 94 ? 10.801 1.885 -19.895 1.00 94.50 94 THR A CA 1
ATOM 756 C C . THR A 1 94 ? 10.483 1.769 -21.387 1.00 94.50 94 THR A C 1
ATOM 758 O O . THR A 1 94 ? 11.306 1.272 -22.154 1.00 94.50 94 THR A O 1
ATOM 761 N N . LYS A 1 95 ? 9.313 2.254 -21.827 1.00 95.12 95 LYS A N 1
ATOM 762 C CA . LYS A 1 95 ? 8.956 2.286 -23.256 1.00 95.12 95 LYS A CA 1
ATOM 763 C C . LYS A 1 95 ? 9.903 3.177 -24.056 1.00 95.12 95 LYS A C 1
ATOM 765 O O . LYS A 1 95 ? 10.305 2.803 -25.154 1.00 95.12 95 LYS A O 1
ATOM 770 N N . GLU A 1 96 ? 10.270 4.327 -23.501 1.00 94.88 96 GLU A N 1
ATOM 771 C CA . GLU A 1 96 ? 11.209 5.252 -24.133 1.00 94.88 96 GLU A CA 1
ATOM 772 C C . GLU A 1 96 ? 12.608 4.635 -24.264 1.00 94.88 96 GLU A C 1
ATOM 774 O O . GLU A 1 96 ? 13.186 4.667 -25.348 1.00 94.88 96 GLU A O 1
ATOM 779 N N . ILE A 1 97 ? 13.106 3.963 -23.219 1.00 95.81 97 ILE A N 1
ATOM 780 C CA . ILE A 1 97 ? 14.372 3.212 -23.255 1.00 95.81 97 ILE A CA 1
ATOM 781 C C . ILE A 1 97 ? 14.357 2.151 -24.362 1.00 95.81 97 ILE A C 1
ATOM 783 O O . ILE A 1 97 ? 15.332 2.037 -25.105 1.00 95.81 97 ILE A O 1
ATOM 787 N N . ILE A 1 98 ? 13.268 1.387 -24.500 1.00 94.94 98 ILE A N 1
ATOM 788 C CA . ILE A 1 98 ? 13.136 0.376 -25.563 1.00 94.94 98 ILE A CA 1
ATOM 789 C C . ILE A 1 98 ? 13.192 1.044 -26.943 1.00 94.94 98 ILE A C 1
ATOM 791 O O . ILE A 1 98 ? 13.979 0.628 -27.788 1.00 94.94 98 ILE A O 1
ATOM 795 N N . SER A 1 99 ? 12.430 2.122 -27.148 1.00 95.69 99 SER A N 1
ATOM 796 C CA . SER A 1 99 ? 12.427 2.864 -28.414 1.00 95.69 99 SER A CA 1
ATOM 797 C C . SER A 1 99 ? 13.810 3.419 -28.770 1.00 95.69 99 SER A C 1
ATOM 799 O O . SER A 1 99 ? 14.244 3.328 -29.917 1.00 95.69 99 SER A O 1
ATOM 801 N N . LEU A 1 100 ? 14.517 3.996 -27.797 1.00 96.56 100 LEU A N 1
ATOM 802 C CA . LEU A 1 100 ? 15.870 4.516 -28.000 1.00 96.56 100 LEU A CA 1
ATOM 803 C C . LEU A 1 100 ? 16.858 3.393 -28.321 1.00 96.56 100 LEU A C 1
ATOM 805 O O . LEU A 1 100 ? 17.696 3.548 -29.207 1.00 96.56 100 LEU A O 1
ATOM 809 N N . LYS A 1 101 ? 16.733 2.239 -27.660 1.00 95.94 101 LYS A N 1
ATOM 810 C CA . LYS A 1 101 ? 17.561 1.066 -27.946 1.00 95.94 101 LYS A CA 1
ATOM 811 C C . LYS A 1 101 ? 17.354 0.565 -29.377 1.00 95.94 101 LYS A C 1
ATOM 813 O O . LYS A 1 101 ? 18.336 0.320 -30.074 1.00 95.94 101 LYS A O 1
ATOM 818 N N . ASP A 1 102 ? 16.108 0.501 -29.842 1.00 95.38 102 ASP A N 1
ATOM 819 C CA . ASP A 1 102 ? 15.793 0.122 -31.224 1.00 95.38 102 ASP A CA 1
ATOM 820 C C . ASP A 1 102 ? 16.378 1.117 -32.240 1.00 95.38 102 ASP A C 1
ATOM 822 O O . ASP A 1 102 ? 16.860 0.722 -33.305 1.00 95.38 102 ASP A O 1
ATOM 826 N N . GLN A 1 103 ? 16.364 2.416 -31.923 1.00 97.00 103 GLN A N 1
ATOM 827 C CA . GLN A 1 103 ? 16.995 3.441 -32.760 1.00 97.00 103 GLN A CA 1
ATOM 828 C C . GLN A 1 103 ? 18.519 3.285 -32.812 1.00 97.00 103 GLN A C 1
ATOM 830 O O . GLN A 1 103 ? 19.094 3.378 -33.896 1.00 97.00 103 GLN A O 1
ATOM 835 N N . ILE A 1 104 ? 19.166 2.996 -31.679 1.00 95.56 104 ILE A N 1
ATOM 836 C CA . ILE A 1 104 ? 20.611 2.732 -31.621 1.00 95.56 104 ILE A CA 1
ATOM 837 C C . ILE A 1 104 ? 20.966 1.528 -32.495 1.00 95.56 104 ILE A C 1
ATOM 839 O O . ILE A 1 104 ? 21.845 1.644 -33.343 1.00 95.56 104 ILE A O 1
ATOM 843 N N . SER A 1 105 ? 20.239 0.414 -32.382 1.00 94.88 105 SER A N 1
ATOM 844 C CA . SER A 1 105 ? 20.505 -0.773 -33.206 1.00 94.88 105 SER A CA 1
ATOM 845 C C . SER A 1 105 ? 20.346 -0.503 -34.707 1.00 94.88 105 SER A C 1
ATOM 847 O O . SER A 1 105 ? 21.135 -0.994 -35.516 1.00 94.88 105 SER A O 1
ATOM 849 N N . LYS A 1 106 ? 19.373 0.330 -35.106 1.00 95.12 106 LYS A N 1
ATOM 850 C CA . LYS A 1 106 ? 19.256 0.781 -36.504 1.00 95.12 106 LYS A CA 1
ATOM 851 C C . LYS A 1 106 ? 20.475 1.598 -36.932 1.00 95.12 106 LYS A C 1
ATOM 853 O O . LYS A 1 106 ? 21.032 1.335 -37.996 1.00 95.12 106 LYS A O 1
ATOM 858 N N . LEU A 1 107 ? 20.913 2.556 -36.116 1.00 94.31 107 LEU A N 1
ATOM 859 C CA . LEU A 1 107 ? 22.094 3.374 -36.409 1.00 94.31 107 LEU A CA 1
ATOM 860 C C . LEU A 1 107 ? 23.375 2.535 -36.506 1.00 94.31 107 LEU A C 1
ATOM 862 O O . LEU A 1 107 ? 24.177 2.766 -37.407 1.00 94.31 107 LEU A O 1
ATOM 866 N N . GLU A 1 108 ? 23.543 1.529 -35.648 1.00 93.94 108 GLU A N 1
ATOM 867 C CA . GLU A 1 108 ? 24.669 0.588 -35.709 1.00 93.94 108 GLU A CA 1
ATOM 868 C C . GLU A 1 108 ? 24.674 -0.207 -37.019 1.00 93.94 108 GLU A C 1
ATOM 870 O O . GLU A 1 108 ? 25.714 -0.319 -37.669 1.00 93.94 108 GLU A O 1
ATOM 875 N N . SER A 1 109 ? 23.505 -0.688 -37.459 1.00 92.06 109 SER A N 1
ATOM 876 C CA . SER A 1 109 ? 23.387 -1.391 -38.742 1.00 92.06 109 SER A CA 1
ATOM 877 C C . SER A 1 109 ? 23.736 -0.490 -39.933 1.00 92.06 109 SER A C 1
ATOM 879 O O . SER A 1 109 ? 24.471 -0.900 -40.832 1.00 92.06 109 SER A O 1
ATOM 881 N N . HIS A 1 110 ? 23.288 0.772 -39.909 1.00 93.25 110 HIS A N 1
ATOM 882 C CA . HIS A 1 110 ? 23.640 1.752 -40.933 1.00 93.25 110 HIS A CA 1
ATOM 883 C C . HIS A 1 110 ? 25.139 2.047 -40.941 1.00 93.25 110 HIS A C 1
ATOM 885 O O . HIS A 1 110 ? 25.744 2.066 -42.009 1.00 93.25 110 HIS A O 1
ATOM 891 N N . LYS A 1 111 ? 25.751 2.236 -39.767 1.00 94.19 111 LYS A N 1
ATOM 892 C CA . LYS A 1 111 ? 27.192 2.471 -39.642 1.00 94.19 111 LYS A CA 1
ATOM 893 C C . LYS A 1 111 ? 28.005 1.327 -40.250 1.00 94.19 111 LYS A C 1
ATOM 895 O O . LYS A 1 111 ? 28.896 1.590 -41.047 1.00 94.19 111 LYS A O 1
ATOM 900 N N . SER A 1 112 ? 27.663 0.079 -39.930 1.00 91.62 112 SER A N 1
ATOM 901 C CA . SER A 1 112 ? 28.351 -1.090 -40.488 1.00 91.62 112 SER A CA 1
ATOM 902 C C . SER A 1 112 ? 28.241 -1.149 -42.017 1.00 91.62 112 SER A C 1
ATOM 904 O O . SER A 1 112 ? 29.226 -1.434 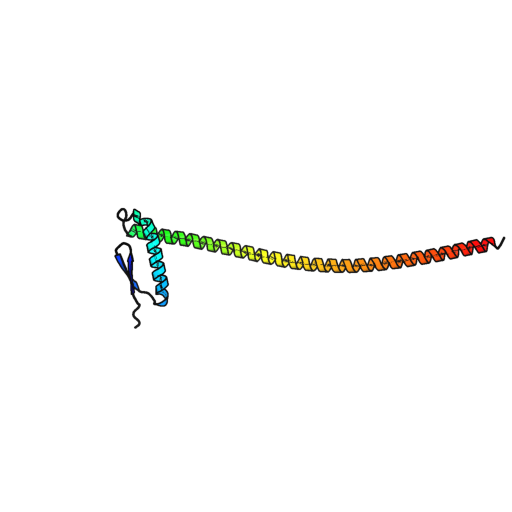-42.695 1.00 91.62 112 SER A O 1
ATOM 906 N N . SER A 1 113 ? 27.076 -0.800 -42.574 1.00 92.75 113 SER A N 1
ATOM 907 C CA . SER A 1 113 ? 26.900 -0.713 -44.028 1.00 92.75 113 SER A CA 1
ATOM 908 C C . SER A 1 113 ? 27.775 0.371 -44.667 1.00 92.75 113 SER A C 1
ATOM 910 O O . SER A 1 113 ? 28.307 0.147 -45.753 1.00 92.75 113 SER A O 1
ATOM 912 N N . TYR A 1 114 ? 27.945 1.528 -44.018 1.00 90.50 114 TYR A N 1
ATOM 913 C CA . TYR A 1 114 ? 28.844 2.576 -44.512 1.00 90.50 114 TYR A CA 1
ATOM 914 C C . TYR A 1 114 ? 30.314 2.146 -44.464 1.00 90.50 114 TYR A C 1
ATOM 916 O O . TYR A 1 114 ? 31.028 2.351 -45.441 1.00 90.50 114 TYR 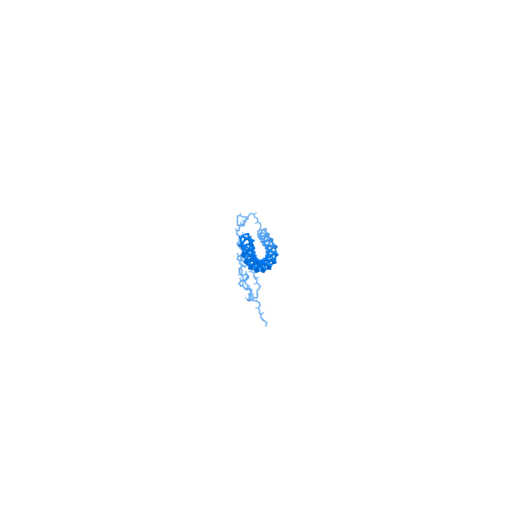A O 1
ATOM 924 N N . GLU A 1 115 ? 30.749 1.480 -43.391 1.00 91.69 115 GLU A N 1
ATOM 925 C CA . GLU A 1 115 ? 32.118 0.955 -43.275 1.00 91.69 115 GLU A CA 1
ATOM 926 C C . GLU A 1 115 ? 32.453 -0.043 -44.402 1.00 91.69 115 GLU A C 1
ATOM 928 O O . GLU A 1 115 ? 33.560 -0.028 -44.946 1.00 91.69 115 GLU A O 1
ATOM 933 N N . GLU A 1 116 ? 31.492 -0.875 -44.814 1.00 92.56 116 GLU A N 1
ATOM 934 C CA . GLU A 1 116 ? 31.666 -1.798 -45.943 1.00 92.56 116 GLU A CA 1
ATOM 935 C C . GLU A 1 116 ? 31.810 -1.059 -47.287 1.00 92.56 116 GLU A C 1
ATOM 937 O O . GLU A 1 116 ? 32.649 -1.417 -48.126 1.00 92.56 116 GLU A O 1
ATOM 942 N N . ILE A 1 117 ? 31.021 0.002 -47.491 1.00 93.00 117 ILE A N 1
ATOM 943 C CA . ILE A 1 117 ? 31.105 0.856 -48.684 1.00 93.00 117 ILE A CA 1
ATOM 944 C C . ILE A 1 117 ? 32.462 1.566 -48.740 1.00 93.00 117 ILE A C 1
ATOM 946 O O . ILE A 1 117 ? 33.099 1.576 -49.799 1.00 93.00 117 ILE A O 1
ATOM 950 N N . ASP A 1 118 ? 32.925 2.116 -47.619 1.00 91.81 118 ASP A N 1
ATOM 951 C CA . ASP A 1 118 ? 34.218 2.795 -47.520 1.00 91.81 118 ASP A CA 1
ATOM 952 C C . ASP A 1 118 ? 35.367 1.833 -47.835 1.00 91.81 118 ASP A C 1
ATOM 954 O O . ASP A 1 118 ? 36.236 2.145 -48.654 1.00 91.81 118 ASP A O 1
ATOM 958 N N . PHE A 1 119 ? 35.329 0.614 -47.286 1.00 92.44 119 PHE A N 1
ATOM 959 C CA . PHE A 1 119 ? 36.321 -0.421 -47.581 1.00 92.44 119 PHE A CA 1
ATOM 960 C C . PHE A 1 119 ? 36.369 -0.771 -49.076 1.00 92.44 119 PHE A C 1
ATOM 962 O O . PHE A 1 119 ? 37.445 -0.847 -49.681 1.00 92.44 119 PHE A O 1
ATOM 969 N N . LYS A 1 120 ? 35.202 -0.956 -49.706 1.00 94.38 120 LYS A N 1
ATOM 970 C CA . LYS A 1 120 ? 35.109 -1.243 -51.145 1.00 94.38 120 LYS A CA 1
ATOM 971 C C . LYS A 1 120 ? 35.637 -0.081 -51.987 1.00 94.38 120 LYS A C 1
ATOM 973 O O . LYS A 1 120 ? 36.326 -0.309 -52.983 1.00 94.38 120 LYS A O 1
ATOM 978 N N . THR A 1 121 ? 35.336 1.149 -51.585 1.00 92.69 121 THR A N 1
ATOM 979 C CA . THR A 1 121 ? 35.798 2.364 -52.263 1.00 92.69 121 THR A CA 1
ATOM 980 C C . THR A 1 121 ? 37.318 2.485 -52.186 1.00 92.69 121 THR A C 1
ATOM 982 O O . THR A 1 121 ? 37.957 2.679 -53.219 1.00 92.69 121 THR A O 1
ATOM 985 N N . LEU A 1 122 ? 37.912 2.259 -51.011 1.00 94.81 122 LEU A N 1
ATOM 986 C CA . LEU A 1 122 ? 39.364 2.275 -50.822 1.00 94.81 122 LEU A CA 1
ATOM 987 C C . LEU A 1 122 ? 40.067 1.220 -51.691 1.00 94.81 122 LEU A C 1
ATOM 989 O O . LEU A 1 122 ? 41.050 1.516 -52.366 1.00 94.81 122 LEU A O 1
ATOM 993 N N . LYS A 1 123 ? 39.523 -0.003 -51.751 1.00 94.50 123 LYS A N 1
ATOM 994 C CA . LYS A 1 123 ? 40.052 -1.066 -52.620 1.00 94.50 123 LYS A CA 1
ATOM 995 C C . LYS A 1 123 ? 40.042 -0.661 -54.098 1.00 94.50 123 LYS A C 1
ATOM 997 O O . LYS A 1 123 ? 40.990 -0.956 -54.830 1.00 94.50 123 LYS A O 1
ATOM 1002 N N . ASN A 1 124 ? 38.975 0.002 -54.539 1.00 94.44 124 ASN A N 1
ATOM 1003 C CA . ASN A 1 124 ? 38.868 0.489 -55.910 1.00 94.44 124 ASN A CA 1
ATOM 1004 C C . ASN A 1 124 ? 39.893 1.597 -56.198 1.00 94.44 124 ASN A C 1
ATOM 1006 O O . ASN A 1 124 ? 40.515 1.552 -57.255 1.00 94.44 124 ASN A O 1
ATOM 1010 N N . ILE A 1 125 ? 40.104 2.540 -55.268 1.00 95.56 125 ILE A N 1
ATOM 1011 C CA . ILE A 1 125 ? 41.132 3.591 -55.387 1.00 95.56 125 ILE A CA 1
ATOM 1012 C C . ILE A 1 125 ? 42.516 2.960 -55.561 1.00 95.56 125 ILE A C 1
ATOM 1014 O O . ILE A 1 125 ? 43.164 3.230 -56.567 1.00 95.56 125 ILE A O 1
ATOM 1018 N N . ASN A 1 126 ? 42.906 2.030 -54.684 1.00 94.25 126 ASN A N 1
ATOM 1019 C CA . ASN A 1 126 ? 44.204 1.351 -54.781 1.00 94.25 126 ASN A CA 1
ATOM 1020 C C . ASN A 1 126 ? 44.380 0.619 -56.125 1.00 94.25 126 ASN A C 1
ATOM 1022 O O . ASN A 1 126 ? 45.457 0.607 -56.708 1.00 94.25 126 ASN A O 1
ATOM 1026 N N . THR A 1 127 ? 43.306 0.023 -56.655 1.00 95.88 127 THR A N 1
ATOM 1027 C CA . THR A 1 127 ? 43.349 -0.652 -57.965 1.00 95.88 127 THR A CA 1
ATOM 1028 C C . THR A 1 127 ? 43.577 0.344 -59.106 1.00 95.88 127 THR A C 1
ATOM 1030 O O . THR A 1 127 ? 44.277 0.042 -60.074 1.00 95.88 127 THR A O 1
ATOM 1033 N N . ILE A 1 128 ? 42.969 1.530 -59.017 1.00 95.44 128 ILE A N 1
ATOM 1034 C CA . ILE A 1 128 ? 43.166 2.611 -59.988 1.00 95.44 128 ILE A CA 1
ATOM 1035 C C . ILE A 1 128 ? 44.597 3.147 -59.893 1.00 95.44 128 ILE A C 1
ATOM 1037 O O . ILE A 1 128 ? 45.228 3.321 -60.932 1.00 95.44 128 ILE A O 1
ATOM 1041 N N . GLU A 1 129 ? 45.116 3.357 -58.684 1.00 94.50 129 GLU A N 1
ATOM 1042 C CA . GLU A 1 129 ? 46.503 3.777 -58.446 1.00 94.50 129 GLU A CA 1
ATOM 1043 C C . GLU A 1 129 ? 47.498 2.782 -59.059 1.00 94.50 129 GLU A C 1
ATOM 1045 O O . GLU A 1 129 ? 48.310 3.172 -59.897 1.00 94.50 129 GLU A O 1
ATOM 1050 N N . ASP A 1 130 ? 47.340 1.483 -58.789 1.00 95.25 130 ASP A N 1
ATOM 1051 C CA . ASP A 1 130 ? 48.149 0.418 -59.399 1.00 95.25 130 ASP A CA 1
ATOM 1052 C C . ASP A 1 130 ? 48.106 0.451 -60.938 1.00 95.25 130 ASP A C 1
ATOM 1054 O O . ASP A 1 130 ? 49.095 0.171 -61.627 1.00 95.25 130 ASP A O 1
ATOM 1058 N N . HIS A 1 131 ? 46.935 0.731 -61.518 1.00 95.50 131 HIS A N 1
ATOM 1059 C CA . HIS A 1 131 ? 46.786 0.860 -62.966 1.00 95.50 131 HIS A CA 1
ATOM 1060 C C . HIS A 1 131 ? 47.480 2.112 -63.508 1.00 95.50 131 HIS A C 1
ATOM 1062 O O . HIS A 1 131 ? 48.124 2.029 -64.558 1.00 95.50 131 HIS A O 1
ATOM 1068 N N . LEU A 1 132 ? 47.380 3.244 -62.809 1.00 94.69 132 LEU A N 1
ATOM 1069 C CA . LEU A 1 132 ? 48.060 4.486 -63.170 1.00 94.69 132 LEU A CA 1
ATOM 1070 C C . LEU A 1 132 ? 49.581 4.313 -63.133 1.00 94.69 132 LEU A C 1
ATOM 1072 O O . LEU A 1 132 ? 50.242 4.676 -64.106 1.00 94.69 132 LEU A O 1
ATOM 1076 N N . ASP A 1 133 ? 50.124 3.666 -62.102 1.00 94.44 133 ASP A N 1
ATOM 1077 C CA . ASP A 1 133 ? 51.559 3.381 -61.991 1.00 94.44 133 ASP A CA 1
ATOM 1078 C C . ASP A 1 133 ? 52.055 2.496 -63.139 1.00 94.44 133 ASP A C 1
ATOM 1080 O O . ASP A 1 133 ? 53.076 2.777 -63.776 1.00 94.44 133 ASP A O 1
ATOM 1084 N N . LYS A 1 134 ? 51.297 1.449 -63.492 1.00 94.50 134 LYS A N 1
ATOM 1085 C CA . LYS A 1 134 ? 51.613 0.599 -64.654 1.00 94.50 134 LYS A CA 1
ATOM 1086 C C . LYS A 1 134 ? 51.615 1.389 -65.961 1.00 94.50 134 LYS A C 1
ATOM 1088 O O . LYS A 1 134 ? 52.463 1.139 -66.822 1.00 94.50 134 LYS A O 1
ATOM 1093 N N . ILE A 1 135 ? 50.668 2.310 -66.143 1.00 94.69 135 ILE A N 1
ATOM 1094 C CA . ILE A 1 135 ? 50.612 3.181 -67.325 1.00 94.69 135 ILE A CA 1
ATOM 1095 C C . ILE A 1 135 ? 51.824 4.120 -67.341 1.00 94.69 135 ILE A C 1
ATOM 1097 O O . ILE A 1 135 ? 52.499 4.212 -68.368 1.00 94.69 135 ILE A O 1
ATOM 1101 N N . LEU A 1 136 ? 52.149 4.747 -66.209 1.00 92.56 136 LEU A N 1
ATOM 1102 C CA . LEU A 1 136 ? 53.301 5.635 -66.066 1.00 92.56 136 LEU A CA 1
ATOM 1103 C C . LEU A 1 136 ? 54.608 4.913 -66.426 1.00 92.56 136 LEU A C 1
ATOM 1105 O O . LEU A 1 136 ? 55.387 5.406 -67.244 1.00 92.56 136 LEU A O 1
ATOM 1109 N N . HIS A 1 137 ? 54.817 3.704 -65.899 1.00 91.38 137 HIS A N 1
ATOM 1110 C CA . HIS A 1 137 ? 55.981 2.879 -66.228 1.00 91.38 137 HIS A CA 1
ATOM 1111 C C . HIS A 1 137 ? 56.075 2.549 -67.724 1.00 91.38 137 HIS A C 1
ATOM 1113 O O . HIS A 1 137 ? 57.166 2.614 -68.295 1.00 91.38 137 HIS A O 1
ATOM 1119 N N . LYS A 1 138 ? 54.952 2.236 -68.386 1.00 92.25 138 LYS A N 1
ATOM 1120 C CA . LYS A 1 138 ? 54.924 1.976 -69.837 1.00 92.25 138 LYS A CA 1
ATOM 1121 C C . LYS A 1 138 ? 55.296 3.212 -70.658 1.00 92.25 138 LYS A C 1
ATOM 1123 O O . LYS A 1 138 ? 56.061 3.088 -71.616 1.00 92.25 138 LYS A O 1
ATOM 1128 N N . ILE A 1 139 ? 54.796 4.392 -70.288 1.00 90.00 139 ILE A N 1
ATOM 1129 C CA . ILE A 1 139 ? 55.135 5.662 -70.955 1.00 90.00 139 ILE A CA 1
ATOM 1130 C C . ILE A 1 139 ? 56.636 5.960 -70.808 1.00 90.00 139 ILE A C 1
ATOM 1132 O O . ILE A 1 139 ? 57.314 6.293 -71.777 1.00 90.00 139 ILE A O 1
ATOM 1136 N N . LEU A 1 140 ? 57.197 5.776 -69.610 1.00 88.50 140 LEU A N 1
ATOM 1137 C CA . LEU A 1 140 ? 58.627 5.998 -69.374 1.00 88.50 140 LEU A CA 1
ATOM 1138 C C . LEU A 1 140 ? 59.518 5.004 -70.137 1.00 88.50 140 LEU A C 1
ATOM 1140 O O . LEU A 1 140 ? 60.569 5.391 -70.647 1.00 88.50 140 LEU A O 1
ATOM 1144 N N . ALA A 1 141 ? 59.115 3.734 -70.235 1.00 83.06 141 ALA A N 1
ATOM 1145 C CA . ALA A 1 141 ? 59.857 2.715 -70.979 1.00 83.06 141 ALA A CA 1
ATOM 1146 C C . ALA A 1 141 ? 59.830 2.954 -72.499 1.00 83.06 141 ALA A C 1
ATOM 1148 O O . ALA A 1 141 ? 60.846 2.783 -73.170 1.00 83.06 141 ALA A O 1
ATOM 1149 N N . THR A 1 142 ? 58.689 3.387 -73.042 1.00 77.75 142 THR A N 1
ATOM 1150 C CA . THR A 1 142 ? 58.553 3.716 -74.473 1.00 77.75 142 THR A CA 1
ATOM 1151 C C . THR A 1 142 ? 59.383 4.936 -74.869 1.00 77.75 142 THR A C 1
ATOM 1153 O O . THR A 1 142 ? 60.023 4.907 -75.915 1.00 77.75 142 THR A O 1
ATOM 1156 N N . ASN A 1 143 ? 59.488 5.948 -74.002 1.00 71.56 143 ASN A N 1
ATOM 1157 C CA . ASN A 1 143 ? 60.349 7.112 -74.241 1.00 71.56 143 ASN A CA 1
A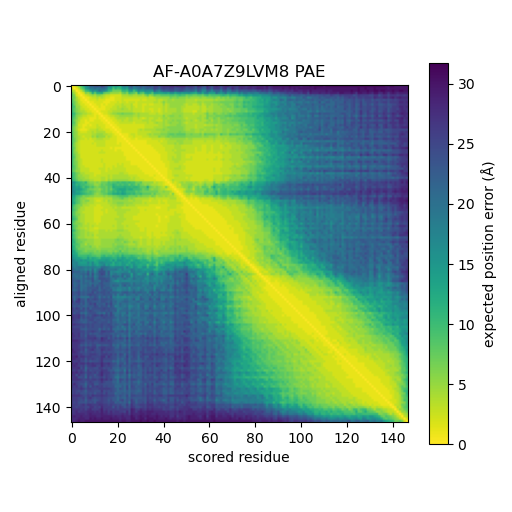TOM 1158 C C . ASN A 1 143 ? 61.858 6.797 -74.203 1.00 71.56 143 ASN A C 1
ATOM 1160 O O . ASN A 1 143 ? 62.634 7.509 -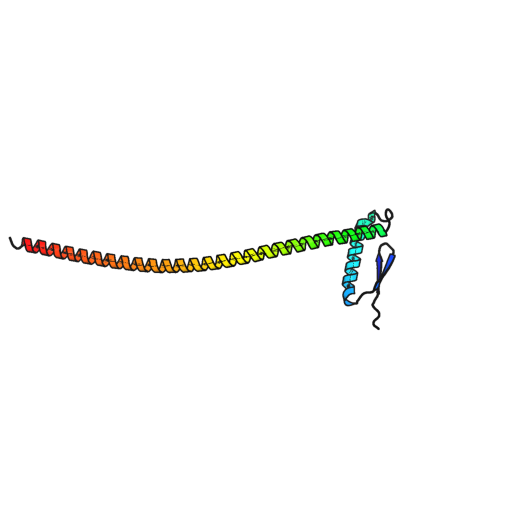74.831 1.00 71.56 143 ASN A O 1
ATOM 1164 N N . LYS A 1 144 ? 62.297 5.743 -73.497 1.00 64.56 144 LYS A N 1
ATOM 1165 C CA . LYS A 1 144 ? 63.718 5.339 -73.448 1.00 64.56 144 LYS A CA 1
ATOM 1166 C C . LYS A 1 144 ? 64.181 4.526 -74.660 1.00 64.56 144 LYS A C 1
ATOM 1168 O O . LYS A 1 144 ? 65.362 4.558 -74.975 1.00 64.56 144 LYS A O 1
ATOM 1173 N N . ASN A 1 145 ? 63.275 3.817 -75.333 1.00 58.31 145 ASN A N 1
ATOM 1174 C CA . ASN A 1 145 ? 63.596 2.966 -76.487 1.00 58.31 145 ASN A CA 1
ATOM 1175 C C . ASN A 1 145 ? 63.506 3.705 -77.840 1.00 58.31 145 ASN A C 1
ATOM 1177 O O . ASN A 1 145 ? 63.658 3.076 -78.884 1.00 58.31 145 ASN A O 1
ATOM 1181 N N . GLY A 1 146 ? 63.212 5.011 -77.824 1.00 53.12 146 GLY A N 1
ATOM 1182 C CA . GLY A 1 146 ? 63.096 5.873 -79.006 1.00 53.12 146 GLY A CA 1
ATOM 1183 C C . GLY A 1 146 ? 64.200 6.932 -79.146 1.00 53.12 146 GLY A C 1
ATOM 1184 O O . GLY A 1 146 ? 64.019 7.863 -79.928 1.00 53.12 146 GLY A O 1
ATOM 1185 N N . SER A 1 147 ? 65.298 6.827 -78.382 1.00 46.12 147 SER A N 1
ATOM 1186 C CA . SER A 1 147 ? 66.536 7.615 -78.552 1.00 46.12 147 SER A CA 1
ATOM 1187 C C . SER A 1 147 ? 67.641 6.782 -79.181 1.00 46.12 147 SER A C 1
ATOM 1189 O O . SER A 1 147 ? 67.753 5.595 -78.805 1.00 46.12 147 SER A O 1
#

Nearest PDB structures (foldseek):
  1t3u-assembly1_D  TM=7.149E-01  e=5.042E-02  Pseudomonas aeruginosa PAO1
  4p1m-assembly1_A-2  TM=7.113E-01  e=6.578E-02  Escherichia coli

Radius of gyration: 46.77 Å; Cα contacts (8 Å, |Δi|>4): 41; chains: 1; bounding box: 108×25×123 Å

Sequence (147 aa):
MSTMPTLKTEILGSIIEINYQEAEKEKLERLISKLRGRISEFNHNIGQISDSKIIFLAALKAEDHLEEIENLLEKKDKEKKISNDQKNIINNLTKEIISLKDQISKLESHKSSYEEIDFKTLKNINTIEDHLDKILHKILATNKNGS

Secondary structure (DSSP, 8-state):
--PPPEEEEEETTEEEEEE--GGGHHHHHHHHHHHHHHHHTTGGGBTTB-HHHHHHHHHHHHHHHHHHHHHHHHHHHHHHHHHHHHHHHHHHHHHHHHHHHHHHHHHHHHHHHHHHHHHHHHHHHHHHHHHHHHHHHHHHHHHHTT-

pLDDT: mean 89.65, std 9.05, range [45.06, 97.0]